Protein AF-A0A956RSX5-F1 (afdb_monomer_lite)

pLDDT: mean 97.06, std 4.64, range [67.0, 98.81]

Sequence (73 aa):
MAGIIDATIYGQFSEHLGSCIYGGIWVGEESTIPNTKGIRNDVIEALRNLKVPVLRWPGGCFADEYHWMDGIG

Radius of gyration: 15.13 Å; chains: 1; bounding box: 32×24×52 Å

Secondary structure (DSSP, 8-state):
-PPP--GGGG-EE--SSTTTTBTTTB--TT-SS-EETTEEHHHHHHHHHTT---EE-S-TTHHHH--GGGG--

Structure (mmCIF, N/CA/C/O backbone):
data_AF-A0A956RSX5-F1
#
_entry.id   AF-A0A956RSX5-F1
#
loop_
_atom_site.group_PDB
_atom_site.id
_atom_site.type_symbol
_atom_site.label_atom_id
_atom_site.label_alt_id
_atom_site.label_comp_id
_atom_site.label_asym_id
_atom_site.label_entity_id
_atom_site.label_seq_id
_atom_site.pdbx_PDB_ins_code
_atom_site.Cartn_x
_atom_site.Cartn_y
_atom_site.Cartn_z
_atom_site.occupancy
_atom_site.B_iso_or_equiv
_atom_site.auth_seq_id
_atom_site.auth_comp_id
_atom_site.auth_asym_id
_atom_site.auth_atom_id
_atom_site.pdbx_PDB_model_num
ATOM 1 N N . MET A 1 1 ? 7.241 -13.971 -34.578 1.00 67.00 1 MET A N 1
ATOM 2 C CA . MET A 1 1 ? 6.101 -13.871 -33.641 1.00 67.00 1 MET A CA 1
ATOM 3 C C . MET A 1 1 ? 6.491 -12.895 -32.544 1.00 67.00 1 MET A C 1
ATOM 5 O O . MET A 1 1 ? 7.658 -12.903 -32.172 1.00 67.00 1 MET A O 1
ATOM 9 N N . ALA A 1 2 ? 5.584 -12.036 -32.077 1.00 81.25 2 ALA A N 1
ATOM 10 C CA . ALA A 1 2 ? 5.860 -11.195 -30.910 1.00 81.25 2 ALA A CA 1
ATOM 11 C C . ALA A 1 2 ? 5.857 -12.053 -29.628 1.00 81.25 2 ALA A C 1
ATOM 13 O O . ALA A 1 2 ? 5.129 -13.043 -29.564 1.00 81.25 2 ALA A O 1
ATOM 14 N N . GLY A 1 3 ? 6.702 -11.703 -28.653 1.00 92.62 3 GLY A N 1
ATOM 15 C CA . GLY A 1 3 ? 6.786 -12.387 -27.357 1.00 92.62 3 GLY A CA 1
ATOM 16 C C . GLY A 1 3 ? 5.633 -12.032 -26.409 1.00 92.62 3 GLY A C 1
ATOM 17 O O . GLY A 1 3 ? 4.835 -11.141 -26.694 1.00 92.62 3 GLY A O 1
ATOM 18 N N . ILE A 1 4 ? 5.558 -12.729 -25.272 1.00 96.31 4 ILE A N 1
ATOM 19 C CA . ILE A 1 4 ? 4.613 -12.421 -24.187 1.00 96.31 4 ILE A CA 1
ATOM 20 C C . ILE A 1 4 ? 5.156 -11.233 -23.383 1.00 96.31 4 ILE A C 1
ATOM 22 O O . ILE A 1 4 ? 6.332 -11.218 -23.025 1.00 96.31 4 ILE A O 1
ATOM 26 N N . ILE A 1 5 ? 4.297 -10.257 -23.083 1.00 96.69 5 ILE A N 1
ATOM 27 C CA . ILE A 1 5 ? 4.606 -9.189 -22.126 1.00 96.69 5 ILE A CA 1
ATOM 28 C C . ILE A 1 5 ? 4.242 -9.706 -20.735 1.00 96.69 5 ILE A C 1
ATOM 30 O O . ILE A 1 5 ? 3.068 -9.946 -20.452 1.00 96.69 5 ILE A O 1
ATOM 34 N N . ASP A 1 6 ? 5.248 -9.908 -19.888 1.00 97.50 6 ASP A N 1
ATOM 35 C CA . ASP A 1 6 ? 5.043 -10.361 -18.514 1.00 97.50 6 ASP A CA 1
ATOM 36 C C . ASP A 1 6 ? 4.278 -9.300 -17.708 1.00 97.50 6 ASP A C 1
ATOM 38 O O . ASP A 1 6 ? 4.619 -8.115 -17.739 1.00 97.50 6 ASP A O 1
ATOM 42 N N . ALA A 1 7 ? 3.239 -9.714 -16.976 1.00 97.81 7 ALA A N 1
ATOM 43 C CA . ALA A 1 7 ? 2.427 -8.795 -16.186 1.00 97.81 7 ALA A CA 1
ATOM 44 C C . ALA A 1 7 ? 3.264 -8.044 -15.138 1.00 97.81 7 ALA A C 1
ATOM 46 O O . ALA A 1 7 ? 2.988 -6.878 -14.869 1.00 97.81 7 ALA A O 1
ATOM 47 N N . THR A 1 8 ? 4.313 -8.665 -14.591 1.00 98.25 8 THR A N 1
ATOM 48 C CA . THR A 1 8 ? 5.186 -8.075 -13.561 1.00 98.25 8 THR A CA 1
ATOM 49 C C . THR A 1 8 ? 5.933 -6.824 -14.023 1.00 98.25 8 THR A C 1
ATOM 51 O O . THR A 1 8 ? 6.370 -6.045 -13.178 1.00 98.25 8 THR A O 1
ATOM 54 N N . ILE A 1 9 ? 5.983 -6.549 -15.333 1.00 97.81 9 ILE A N 1
ATOM 55 C CA . ILE A 1 9 ? 6.437 -5.258 -15.876 1.00 97.81 9 ILE A CA 1
ATOM 56 C C . ILE A 1 9 ? 5.596 -4.089 -15.324 1.00 97.81 9 ILE A C 1
ATOM 58 O O . ILE A 1 9 ? 6.112 -2.988 -15.158 1.00 97.81 9 ILE A O 1
ATOM 62 N N . TYR A 1 10 ? 4.327 -4.329 -14.975 1.00 98.31 10 TYR A N 1
ATOM 63 C CA . TYR A 1 10 ? 3.419 -3.361 -14.343 1.00 98.31 10 TYR A CA 1
ATOM 64 C C . TYR A 1 10 ? 3.406 -3.448 -12.804 1.00 98.31 10 TYR A C 1
ATOM 66 O O . TYR A 1 10 ? 2.464 -2.988 -12.149 1.00 98.31 10 TYR A O 1
ATOM 74 N N . GLY A 1 11 ? 4.436 -4.060 -12.214 1.00 98.44 11 GLY A N 1
ATOM 75 C CA . GLY A 1 11 ? 4.626 -4.141 -10.771 1.00 98.44 11 GLY A CA 1
ATOM 76 C C . GLY A 1 11 ? 4.696 -2.772 -10.093 1.00 98.44 11 GLY A C 1
ATOM 77 O O . GLY A 1 11 ? 4.978 -1.752 -10.717 1.00 98.44 11 GLY A O 1
ATOM 78 N N . GLN A 1 12 ? 4.425 -2.760 -8.793 1.00 98.62 12 GLN A N 1
ATOM 79 C CA . GLN A 1 12 ? 4.429 -1.560 -7.963 1.00 98.62 12 GLN A CA 1
ATOM 80 C C . GLN A 1 12 ? 5.516 -1.636 -6.891 1.00 98.62 12 GLN A C 1
ATOM 82 O O . GLN A 1 12 ? 6.079 -2.695 -6.593 1.00 98.62 12 GLN A O 1
ATOM 87 N N . PHE A 1 13 ? 5.793 -0.491 -6.281 1.00 98.50 13 PHE A N 1
ATOM 88 C CA . PHE A 1 13 ? 6.819 -0.343 -5.265 1.00 98.50 13 PHE A CA 1
ATOM 89 C C . PHE A 1 13 ? 6.312 0.545 -4.122 1.00 98.50 13 PHE A C 1
ATOM 91 O O . PHE A 1 13 ? 5.812 1.638 -4.374 1.00 98.5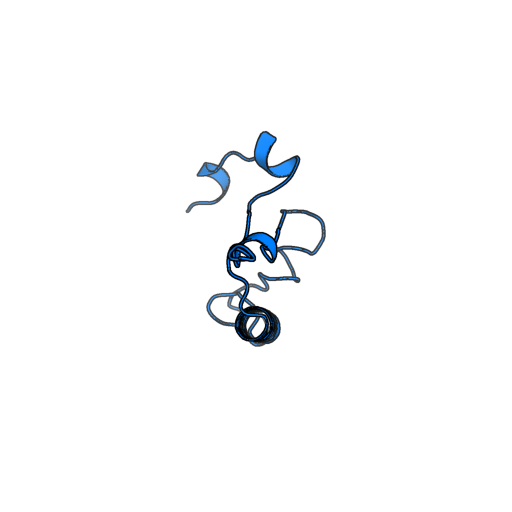0 13 PHE A O 1
ATOM 98 N N . SER A 1 14 ? 6.434 0.067 -2.881 1.00 98.12 14 SER A N 1
ATOM 99 C CA . SER A 1 14 ? 6.055 0.792 -1.667 1.00 98.12 14 SER A CA 1
ATOM 100 C C . SER A 1 14 ? 7.203 0.780 -0.661 1.00 98.12 14 SER A C 1
ATOM 102 O O . SER A 1 14 ? 7.660 -0.291 -0.255 1.00 98.12 14 SER A O 1
ATOM 104 N N . GLU A 1 15 ? 7.645 1.961 -0.247 1.00 98.69 15 GLU A N 1
ATOM 105 C CA . GLU A 1 15 ? 8.713 2.149 0.736 1.00 98.69 15 GLU A CA 1
ATOM 106 C C . GLU A 1 15 ? 8.165 2.781 2.014 1.00 98.69 15 GLU A C 1
ATOM 108 O O . GLU A 1 15 ? 7.193 3.540 1.965 1.00 98.69 15 GLU A O 1
ATOM 113 N N . HIS A 1 16 ? 8.794 2.511 3.160 1.00 98.25 16 HIS A N 1
ATOM 114 C CA . HIS A 1 16 ? 8.578 3.306 4.374 1.00 98.25 16 HIS A CA 1
ATOM 115 C C . HIS A 1 16 ? 9.147 4.723 4.186 1.00 98.25 16 HIS A C 1
ATOM 117 O O . HIS A 1 16 ? 10.206 5.071 4.696 1.00 98.25 16 HIS A O 1
ATOM 123 N N . LEU A 1 17 ? 8.426 5.549 3.424 1.00 98.06 17 LEU A N 1
ATOM 124 C CA . LEU A 1 17 ? 8.842 6.892 3.041 1.00 98.06 17 LEU A CA 1
ATOM 125 C C . LEU A 1 17 ? 7.640 7.841 3.029 1.00 98.06 17 LEU A C 1
ATOM 127 O O . LEU A 1 17 ? 6.663 7.636 2.304 1.00 98.06 17 LEU A O 1
ATOM 131 N N . GLY A 1 18 ? 7.711 8.894 3.848 1.00 97.50 18 GLY A N 1
ATOM 132 C CA . GLY A 1 18 ? 6.632 9.873 3.990 1.00 97.50 18 GLY A CA 1
ATOM 133 C C . GLY A 1 18 ? 5.294 9.214 4.345 1.00 97.50 18 GLY A C 1
ATOM 134 O O . GLY A 1 18 ? 5.211 8.417 5.275 1.00 97.50 18 GLY A O 1
ATOM 135 N N . SER A 1 19 ? 4.247 9.535 3.583 1.00 97.94 19 SER A N 1
ATOM 136 C CA . SER A 1 19 ? 2.897 8.985 3.758 1.00 97.94 19 SER A CA 1
ATOM 137 C C . SER A 1 19 ? 2.612 7.732 2.918 1.00 97.94 19 SER A C 1
ATOM 139 O O . SER A 1 19 ? 1.455 7.331 2.815 1.00 97.94 19 SER A O 1
ATOM 141 N N . CYS A 1 20 ? 3.626 7.109 2.296 1.00 98.00 20 CYS A N 1
ATOM 142 C CA . CYS A 1 20 ? 3.418 5.951 1.417 1.00 98.00 2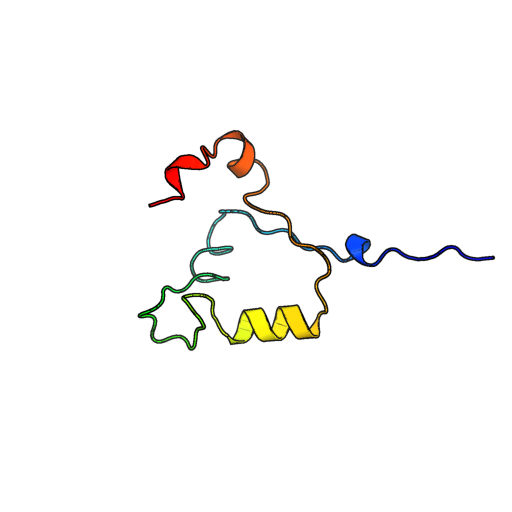0 CYS A CA 1
ATOM 143 C C . CYS A 1 20 ? 2.749 4.784 2.163 1.00 98.00 20 CYS A C 1
ATOM 145 O O . CYS A 1 20 ? 1.709 4.294 1.726 1.00 98.00 20 CYS A O 1
ATOM 147 N N . ILE A 1 21 ? 3.295 4.390 3.320 1.00 98.44 21 ILE A N 1
ATOM 148 C CA . ILE A 1 21 ? 2.696 3.345 4.161 1.00 98.44 21 ILE A CA 1
ATOM 149 C C . ILE A 1 21 ? 1.695 3.940 5.145 1.00 98.44 21 ILE A C 1
ATOM 151 O O . ILE A 1 21 ? 0.514 3.612 5.074 1.00 98.44 21 ILE A O 1
ATOM 155 N N . TYR A 1 22 ? 2.125 4.838 6.032 1.00 98.31 22 TYR A N 1
ATOM 156 C CA . TYR A 1 22 ? 1.240 5.431 7.035 1.00 98.31 22 TYR A CA 1
ATOM 157 C C . TYR A 1 22 ? 0.371 6.534 6.419 1.00 98.31 22 TYR A C 1
ATOM 159 O O . TYR A 1 22 ? 0.871 7.539 5.918 1.00 98.31 22 TYR A O 1
ATOM 167 N N . GLY A 1 23 ? -0.945 6.330 6.436 1.00 97.75 23 GLY A N 1
ATOM 168 C CA . GLY A 1 23 ? -1.947 7.162 5.764 1.00 97.75 23 GLY A CA 1
ATOM 169 C C . GLY A 1 23 ? -2.238 6.729 4.320 1.00 97.75 23 GLY A C 1
ATOM 170 O O . GLY A 1 23 ? -3.403 6.713 3.908 1.00 97.75 23 GLY A O 1
ATOM 171 N N . GLY A 1 24 ? -1.207 6.350 3.558 1.00 98.19 24 GLY A N 1
ATOM 172 C CA . GLY A 1 24 ? -1.337 5.884 2.173 1.00 98.19 24 GLY A CA 1
ATOM 173 C C . GLY A 1 24 ? -1.881 4.461 2.043 1.00 98.19 24 GLY A C 1
ATOM 174 O O . GLY A 1 24 ? -2.715 4.213 1.177 1.00 98.19 24 GLY A O 1
ATOM 175 N N . ILE A 1 25 ? -1.473 3.544 2.925 1.00 98.44 25 ILE A N 1
ATOM 176 C CA . ILE A 1 25 ? -1.955 2.152 2.954 1.00 98.44 25 ILE A CA 1
ATOM 177 C C . ILE A 1 25 ? -2.521 1.818 4.336 1.00 98.44 25 ILE A C 1
ATOM 179 O O . ILE A 1 25 ? -3.698 1.475 4.458 1.00 98.44 25 ILE A O 1
ATOM 183 N N . TRP A 1 26 ? -1.698 1.944 5.376 1.00 98.69 26 TRP A N 1
ATOM 184 C CA .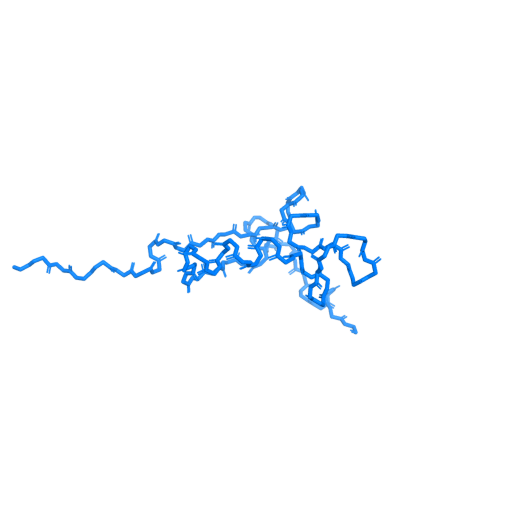 TRP A 1 26 ? -2.055 1.668 6.761 1.00 98.69 26 TRP A CA 1
ATOM 185 C C . TRP A 1 26 ? -2.627 2.911 7.441 1.00 98.69 26 TRP A C 1
ATOM 187 O O . TRP A 1 26 ? -1.954 3.937 7.553 1.00 98.69 26 TRP A O 1
ATOM 197 N N . VAL A 1 27 ? -3.857 2.807 7.934 1.00 98.75 27 VAL A N 1
ATOM 198 C CA . VAL A 1 27 ? -4.556 3.854 8.696 1.00 98.75 27 VAL A CA 1
ATOM 199 C C . VAL A 1 27 ? -4.828 3.455 10.152 1.00 98.75 27 VAL A C 1
ATOM 201 O O . VAL A 1 27 ? -5.214 4.315 10.939 1.00 98.75 27 VAL A O 1
ATOM 204 N N . GLY A 1 28 ? -4.577 2.191 10.520 1.00 98.62 28 GLY A N 1
ATOM 205 C CA . GLY A 1 28 ? -4.886 1.614 11.836 1.00 98.62 28 GLY A CA 1
ATOM 206 C C . GLY A 1 28 ? -6.312 1.060 11.923 1.00 98.62 28 GLY A C 1
ATOM 207 O O . GLY A 1 28 ? -7.214 1.563 11.255 1.00 98.62 28 GLY A O 1
ATOM 208 N N . GLU A 1 29 ? -6.518 0.004 12.719 1.00 98.44 29 GLU A N 1
ATOM 209 C CA . GLU A 1 29 ? -7.822 -0.687 12.811 1.00 98.44 29 GLU A CA 1
ATOM 210 C C . GLU A 1 29 ? -8.934 0.224 13.354 1.00 98.44 29 GLU A C 1
ATOM 212 O O . GLU A 1 29 ? -10.042 0.228 12.826 1.00 98.44 29 GLU A O 1
ATOM 217 N N . GLU A 1 30 ? -8.599 1.092 14.311 1.00 98.44 30 GLU A N 1
ATOM 218 C CA . GLU A 1 30 ? -9.523 2.043 14.952 1.00 98.44 30 GLU A CA 1
ATOM 219 C C . GLU A 1 30 ? -9.709 3.358 14.166 1.00 98.44 30 GLU A C 1
ATOM 221 O O . GLU A 1 30 ? -10.259 4.336 14.677 1.00 98.44 30 GLU A O 1
ATOM 226 N N . SER A 1 31 ? -9.206 3.435 12.930 1.00 98.56 31 SER A N 1
ATOM 227 C CA . SER A 1 31 ? -9.343 4.635 12.104 1.00 98.56 31 SER A CA 1
ATOM 228 C C . SER A 1 31 ? -10.799 4.914 11.733 1.00 98.56 31 SER A C 1
ATOM 230 O O . SER A 1 31 ? -11.556 4.004 11.402 1.00 98.56 31 SER A O 1
ATOM 232 N N . THR A 1 32 ? -11.175 6.194 11.660 1.00 98.50 32 THR A N 1
ATOM 233 C CA . THR A 1 32 ? -12.464 6.610 11.078 1.00 98.50 32 THR A CA 1
ATOM 234 C C . THR A 1 32 ? -12.516 6.421 9.559 1.00 98.50 32 THR A C 1
ATOM 236 O O . THR A 1 32 ? -13.597 6.456 8.971 1.00 98.50 32 THR A O 1
ATOM 239 N N . ILE A 1 33 ? -11.365 6.216 8.910 1.00 98.69 33 ILE A N 1
ATOM 240 C CA . ILE A 1 33 ? -11.285 5.870 7.490 1.00 98.69 33 ILE A CA 1
ATOM 241 C C . ILE A 1 33 ? -11.726 4.405 7.321 1.00 98.69 33 ILE A C 1
ATOM 243 O O . ILE A 1 33 ? -11.151 3.531 7.980 1.00 98.69 33 ILE A O 1
ATOM 247 N N . PRO A 1 34 ? -12.690 4.100 6.423 1.00 98.75 34 PRO A N 1
ATOM 248 C CA . PRO A 1 34 ? -13.118 2.728 6.165 1.00 98.75 34 PRO A CA 1
ATOM 249 C C . PRO A 1 34 ? -11.937 1.829 5.792 1.00 98.75 34 PRO A C 1
ATOM 251 O O . PRO A 1 34 ? -11.235 2.078 4.808 1.00 98.75 34 PRO A O 1
ATOM 254 N N . ASN A 1 35 ? -11.716 0.783 6.582 1.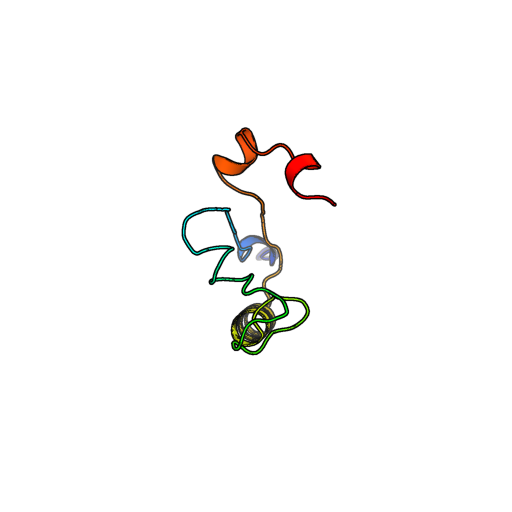00 98.81 35 ASN A N 1
ATOM 255 C CA . ASN A 1 35 ? -10.546 -0.075 6.465 1.00 98.81 35 ASN A CA 1
ATOM 256 C C . ASN 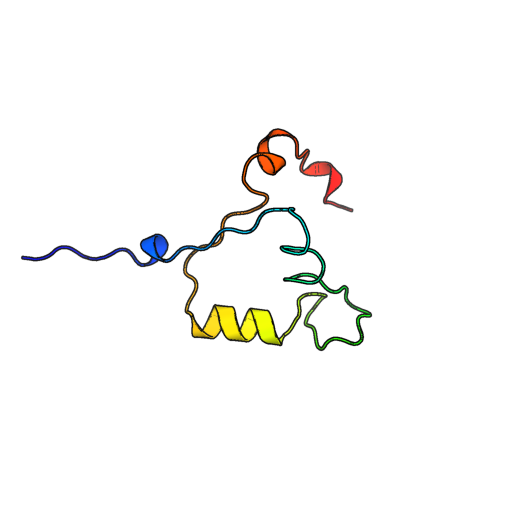A 1 35 ? -10.889 -1.548 6.727 1.00 98.81 35 ASN A C 1
ATOM 258 O O . ASN A 1 35 ? -11.928 -1.875 7.300 1.00 98.81 35 ASN A O 1
ATOM 262 N N . THR A 1 36 ? -10.000 -2.433 6.286 1.00 98.62 36 THR A N 1
ATOM 263 C CA . THR A 1 36 ? -10.008 -3.861 6.596 1.00 98.62 36 THR A CA 1
ATOM 264 C C . THR A 1 36 ? -8.695 -4.184 7.293 1.00 98.62 36 THR A C 1
ATOM 266 O O . THR A 1 36 ? -7.643 -4.136 6.655 1.00 98.62 36 THR A O 1
ATOM 269 N N . LYS A 1 37 ? -8.744 -4.517 8.590 1.00 98.31 37 LYS A N 1
ATOM 270 C CA . LYS A 1 37 ? -7.548 -4.793 9.413 1.00 98.31 37 LYS A CA 1
ATOM 271 C C . LYS A 1 37 ? -6.493 -3.682 9.302 1.00 98.31 37 LYS A C 1
ATOM 273 O O . LYS A 1 37 ? -5.325 -3.951 9.049 1.00 98.31 37 LYS A O 1
ATOM 278 N N . GLY A 1 38 ? -6.928 -2.425 9.370 1.00 98.62 38 GLY A N 1
ATOM 279 C CA . GLY A 1 38 ? -6.056 -1.253 9.332 1.00 98.62 38 GLY A CA 1
ATOM 280 C C . GLY A 1 38 ? -5.610 -0.804 7.941 1.00 98.62 38 GLY A C 1
ATOM 281 O O . GLY A 1 38 ? -5.015 0.266 7.831 1.00 98.62 38 GLY A O 1
ATOM 282 N N . ILE A 1 39 ? -5.927 -1.542 6.873 1.00 98.69 39 ILE A N 1
ATOM 283 C CA . ILE A 1 39 ? -5.640 -1.147 5.485 1.00 98.69 39 ILE A CA 1
ATOM 284 C C . ILE A 1 39 ? -6.868 -0.459 4.886 1.00 98.69 39 ILE A C 1
ATOM 286 O O . ILE A 1 39 ? -7.951 -1.045 4.867 1.00 98.69 39 ILE A O 1
ATOM 290 N N . ARG A 1 40 ? -6.724 0.772 4.384 1.00 98.81 40 ARG A N 1
ATOM 291 C CA . ARG A 1 40 ? -7.857 1.553 3.851 1.00 98.81 40 ARG A CA 1
ATOM 292 C C . ARG A 1 40 ? -8.492 0.910 2.606 1.00 98.81 40 ARG A C 1
ATOM 294 O O . ARG A 1 40 ? -7.797 0.470 1.686 1.00 98.81 40 ARG A O 1
ATOM 301 N N . ASN A 1 41 ? -9.826 0.852 2.590 1.00 98.81 41 ASN A N 1
ATOM 302 C CA . ASN A 1 41 ? -10.593 0.069 1.614 1.00 98.81 41 ASN A CA 1
ATOM 303 C C . ASN A 1 41 ? -10.551 0.660 0.197 1.00 98.81 41 ASN A C 1
ATOM 305 O O . ASN A 1 41 ? -10.479 -0.073 -0.785 1.00 98.81 41 ASN A O 1
ATOM 309 N N . ASP A 1 42 ? -10.542 1.982 0.087 1.00 98.69 42 ASP A N 1
ATOM 310 C CA . ASP A 1 42 ? -10.488 2.689 -1.193 1.00 98.69 42 ASP A CA 1
ATOM 311 C C . ASP A 1 42 ? -9.198 2.396 -1.979 1.00 98.69 42 ASP A C 1
ATOM 313 O O . ASP A 1 42 ? -9.239 2.145 -3.184 1.00 98.69 42 ASP A O 1
ATOM 317 N N . VAL A 1 43 ? -8.048 2.352 -1.301 1.00 98.31 43 VAL A N 1
ATOM 318 C CA . VAL A 1 43 ? -6.764 2.038 -1.942 1.00 98.31 43 VAL A CA 1
ATOM 319 C C . VAL A 1 43 ? -6.693 0.570 -2.345 1.00 98.31 43 VAL A C 1
ATOM 321 O O . VAL A 1 43 ? -6.298 0.275 -3.472 1.00 98.31 43 VAL A O 1
ATOM 324 N N . ILE A 1 44 ? -7.101 -0.368 -1.482 1.00 97.50 44 ILE A N 1
ATOM 325 C CA . ILE A 1 44 ? -7.033 -1.791 -1.843 1.00 97.50 44 ILE A CA 1
ATOM 326 C C . ILE A 1 44 ? -7.985 -2.134 -2.999 1.00 97.50 44 ILE A C 1
ATOM 328 O O . ILE A 1 44 ? -7.626 -2.942 -3.856 1.00 97.50 44 ILE A O 1
ATOM 332 N N . GLU A 1 45 ? -9.158 -1.499 -3.081 1.00 98.69 45 GLU A N 1
ATOM 333 C CA . GLU A 1 45 ? -10.059 -1.646 -4.228 1.00 98.69 45 GLU A CA 1
ATOM 334 C C . GLU A 1 45 ? -9.441 -1.085 -5.513 1.00 98.69 45 GLU A C 1
ATOM 336 O O . GLU A 1 45 ? -9.463 -1.758 -6.547 1.00 98.69 45 GLU A O 1
ATOM 341 N N . ALA A 1 46 ? -8.813 0.092 -5.454 1.00 98.50 46 ALA A N 1
ATOM 342 C CA . ALA A 1 46 ? -8.113 0.662 -6.602 1.00 98.50 46 ALA A CA 1
ATOM 343 C C . ALA A 1 46 ? -6.976 -0.252 -7.097 1.00 98.50 46 ALA A C 1
ATOM 345 O O . ALA A 1 46 ? -6.894 -0.538 -8.293 1.00 98.50 46 ALA A O 1
ATOM 346 N N . LEU A 1 47 ? -6.141 -0.781 -6.195 1.00 98.12 47 LEU A N 1
ATOM 347 C CA . LEU A 1 47 ? -5.043 -1.691 -6.550 1.00 98.12 47 LEU A CA 1
ATOM 348 C C . LEU A 1 47 ? -5.552 -3.010 -7.159 1.00 98.12 47 LEU A C 1
ATOM 350 O O . LEU A 1 47 ? -4.957 -3.519 -8.113 1.00 98.12 47 LEU A O 1
ATOM 354 N N . ARG A 1 48 ? -6.676 -3.545 -6.659 1.00 98.00 48 ARG A N 1
ATOM 355 C CA . ARG A 1 48 ? -7.340 -4.725 -7.243 1.00 98.00 48 ARG A CA 1
ATOM 356 C C . ARG A 1 48 ? -7.860 -4.444 -8.651 1.00 98.00 48 ARG A C 1
ATOM 358 O O . ARG A 1 48 ? -7.641 -5.258 -9.545 1.00 98.00 48 ARG A O 1
ATOM 365 N N . ASN A 1 49 ? -8.491 -3.291 -8.867 1.00 98.56 49 ASN A N 1
ATOM 366 C CA . ASN A 1 49 ? -8.995 -2.884 -10.182 1.00 98.56 49 ASN A CA 1
ATOM 367 C C . ASN A 1 49 ? -7.865 -2.672 -11.198 1.00 98.56 49 ASN A C 1
ATOM 369 O O . ASN A 1 49 ? -8.012 -3.033 -12.366 1.00 98.56 49 ASN A O 1
ATOM 373 N N . LEU A 1 50 ? -6.716 -2.158 -10.747 1.00 98.25 50 LEU A N 1
ATOM 374 C CA . LEU A 1 50 ? -5.495 -2.036 -11.549 1.00 98.25 50 LEU A CA 1
ATOM 375 C C . LEU A 1 50 ? -4.805 -3.379 -11.820 1.00 98.25 50 LEU A C 1
ATOM 377 O O . LEU A 1 50 ? -3.908 -3.435 -12.658 1.00 98.25 50 LEU A O 1
ATOM 381 N N . LYS A 1 51 ? -5.225 -4.457 -11.143 1.00 98.25 51 LYS A N 1
ATOM 382 C CA . LYS A 1 51 ? -4.630 -5.796 -11.244 1.00 98.25 51 LYS A CA 1
ATOM 383 C C . LYS A 1 51 ? -3.125 -5.775 -10.972 1.00 98.25 51 LYS A C 1
ATOM 385 O O . LYS A 1 51 ? -2.361 -6.388 -11.714 1.00 98.25 51 LYS A O 1
ATOM 390 N N . VAL A 1 52 ? -2.710 -5.065 -9.917 1.00 98.38 52 VAL A N 1
ATOM 391 C CA . VAL A 1 52 ? -1.297 -4.984 -9.519 1.00 98.38 52 VAL A CA 1
ATOM 392 C C . VAL A 1 52 ? -0.735 -6.402 -9.329 1.00 98.38 52 VAL A C 1
ATOM 394 O O . VAL A 1 52 ? -1.205 -7.119 -8.444 1.00 98.38 52 VAL A O 1
ATOM 397 N N . PRO A 1 53 ? 0.243 -6.828 -10.148 1.00 98.31 53 PRO A N 1
ATOM 398 C CA . PRO A 1 53 ? 0.669 -8.227 -10.191 1.00 98.31 53 PRO A CA 1
ATOM 399 C C . PRO A 1 53 ? 1.752 -8.552 -9.161 1.00 98.31 53 PRO A C 1
ATOM 401 O O . PRO A 1 53 ? 1.897 -9.701 -8.755 1.00 98.31 53 PRO A O 1
ATOM 404 N N . VAL A 1 54 ? 2.524 -7.548 -8.744 1.00 98.50 54 VAL A N 1
ATOM 405 C CA . VAL A 1 54 ? 3.585 -7.669 -7.743 1.00 98.50 54 VAL A CA 1
ATOM 406 C C . VAL A 1 54 ? 3.783 -6.322 -7.049 1.00 98.50 54 VAL A C 1
ATOM 408 O O . VAL A 1 54 ? 3.634 -5.273 -7.678 1.00 98.50 54 VAL A O 1
ATOM 411 N N . LEU A 1 55 ? 4.116 -6.352 -5.759 1.00 98.19 55 LEU A N 1
ATOM 412 C CA . LEU A 1 55 ? 4.431 -5.177 -4.948 1.00 98.19 55 LEU A CA 1
ATOM 413 C C . LEU A 1 55 ? 5.727 -5.438 -4.171 1.00 98.19 55 LEU A C 1
ATOM 415 O O . LEU A 1 55 ? 5.818 -6.424 -3.443 1.00 98.19 55 LEU A O 1
ATOM 419 N N . ARG A 1 56 ? 6.726 -4.562 -4.316 1.00 98.62 56 ARG A N 1
ATOM 420 C CA . ARG A 1 56 ? 7.984 -4.612 -3.548 1.00 98.62 56 ARG A CA 1
ATOM 421 C C . ARG A 1 56 ? 7.892 -3.744 -2.283 1.00 98.62 56 ARG A C 1
ATOM 423 O O . ARG A 1 56 ? 7.458 -2.601 -2.371 1.00 98.62 56 ARG A O 1
ATOM 430 N N . TRP A 1 57 ? 8.374 -4.266 -1.153 1.00 98.25 57 TRP A N 1
ATOM 431 C CA . TRP A 1 57 ? 8.445 -3.646 0.188 1.00 98.25 57 TRP A CA 1
ATOM 432 C C . TRP A 1 57 ? 9.604 -4.308 0.983 1.00 98.25 57 TRP A C 1
ATOM 434 O O . TRP A 1 57 ? 9.945 -5.438 0.620 1.00 98.25 57 TRP A O 1
ATOM 444 N N . PRO A 1 58 ? 10.258 -3.697 2.004 1.00 97.06 58 PRO A N 1
ATOM 445 C CA . PRO A 1 58 ? 10.050 -2.379 2.640 1.00 97.06 58 PRO A CA 1
ATOM 446 C C . PRO A 1 58 ? 10.772 -1.214 1.962 1.00 97.06 58 PRO A C 1
ATOM 448 O O . PRO A 1 58 ? 10.536 -0.063 2.311 1.00 97.06 58 PRO A O 1
ATOM 451 N N . GLY A 1 59 ? 11.570 -1.531 0.946 1.00 94.38 59 GLY A N 1
ATOM 452 C CA . GLY A 1 59 ? 11.903 -0.656 -0.164 1.00 94.38 59 GLY A CA 1
ATOM 453 C C . GLY A 1 59 ? 13.162 0.183 -0.081 1.00 94.38 59 GLY A C 1
ATOM 454 O O . GLY A 1 59 ? 13.607 0.530 0.997 1.00 94.38 59 GLY A O 1
ATOM 455 N N . GLY A 1 60 ? 13.694 0.490 -1.269 1.00 97.12 60 GLY A N 1
ATOM 456 C CA . GLY A 1 60 ? 14.715 1.514 -1.487 1.00 97.12 60 GLY A CA 1
ATOM 457 C C . GLY A 1 60 ? 15.890 1.425 -0.526 1.00 97.12 60 GLY A C 1
ATOM 458 O O . GLY A 1 60 ? 16.387 0.329 -0.274 1.00 97.12 60 GLY A O 1
ATOM 459 N N . CYS A 1 61 ? 16.296 2.585 -0.017 1.00 97.75 61 CYS A N 1
ATOM 460 C CA . CYS A 1 61 ? 17.341 2.706 0.994 1.00 97.75 61 CYS A CA 1
ATOM 461 C C . CYS A 1 61 ? 16.833 2.252 2.368 1.00 97.75 61 CYS A C 1
ATOM 463 O O . CYS A 1 61 ? 17.618 1.774 3.180 1.00 97.75 61 CYS A O 1
ATOM 465 N N . PHE A 1 62 ? 15.523 2.361 2.632 1.00 98.12 62 PHE A N 1
ATOM 466 C CA . PHE A 1 62 ? 14.953 1.918 3.905 1.00 98.12 62 PHE A CA 1
ATOM 467 C C . PHE A 1 62 ? 15.213 0.425 4.157 1.00 98.12 62 PHE A C 1
ATOM 469 O O . PHE A 1 62 ? 15.508 0.019 5.276 1.00 98.12 62 PHE A O 1
ATOM 476 N N . ALA A 1 63 ? 15.153 -0.403 3.114 1.00 97.88 63 ALA A N 1
ATOM 477 C CA . ALA A 1 63 ? 15.398 -1.837 3.205 1.00 97.88 63 ALA A CA 1
ATOM 478 C C . ALA A 1 63 ? 16.835 -2.195 3.613 1.00 97.88 63 ALA A C 1
ATOM 480 O O . ALA A 1 63 ? 17.030 -3.271 4.173 1.00 97.88 63 ALA A O 1
ATOM 481 N N . ASP A 1 64 ? 17.813 -1.323 3.352 1.00 97.81 64 ASP A N 1
ATOM 482 C CA . ASP A 1 64 ? 19.214 -1.559 3.717 1.00 97.81 64 ASP A CA 1
ATOM 483 C C . ASP A 1 64 ? 19.456 -1.367 5.225 1.00 97.81 64 ASP A C 1
ATOM 485 O O . ASP A 1 64 ? 20.384 -1.948 5.789 1.00 97.81 64 ASP A O 1
ATOM 489 N N . GLU A 1 65 ? 18.600 -0.583 5.886 1.00 97.69 65 GLU A N 1
ATOM 490 C CA . GLU A 1 65 ? 18.689 -0.257 7.315 1.00 97.69 65 GLU A CA 1
ATOM 491 C C . GLU A 1 65 ? 17.612 -0.960 8.157 1.00 97.69 65 GLU A C 1
ATOM 493 O O . GLU A 1 65 ? 17.669 -0.957 9.387 1.00 97.69 65 GLU A O 1
ATOM 498 N N . TYR A 1 66 ? 16.616 -1.575 7.517 1.00 97.94 66 TYR A N 1
ATOM 499 C CA . TYR A 1 66 ? 15.492 -2.176 8.219 1.00 97.94 66 TYR A CA 1
ATOM 500 C C . TYR A 1 66 ? 15.827 -3.550 8.813 1.00 97.94 66 TYR A C 1
ATOM 502 O 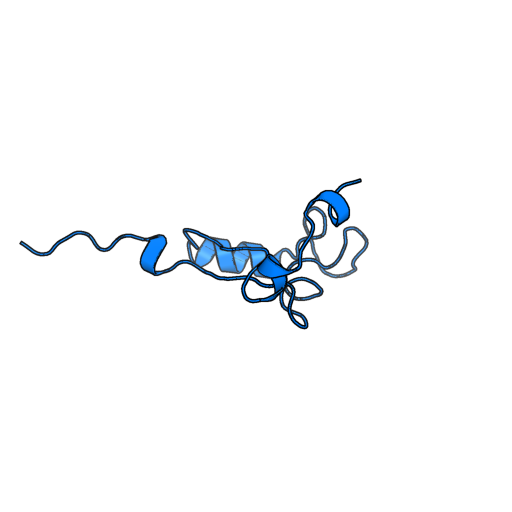O . TYR A 1 66 ? 16.032 -4.539 8.103 1.00 97.94 66 TYR A O 1
ATOM 510 N N . HIS A 1 67 ? 15.774 -3.645 10.141 1.00 98.00 67 HIS A N 1
ATOM 511 C CA . HIS A 1 67 ? 15.845 -4.907 10.869 1.00 98.00 67 HIS A CA 1
ATOM 512 C C . HIS A 1 67 ? 14.436 -5.483 11.057 1.00 98.00 67 HIS A C 1
ATOM 514 O O . HIS A 1 67 ? 13.656 -5.015 11.877 1.00 98.00 67 HIS A O 1
ATOM 520 N N . TRP A 1 68 ? 14.098 -6.536 10.308 1.00 97.94 68 TRP A N 1
ATOM 521 C CA . TRP A 1 68 ? 12.727 -7.075 10.244 1.00 97.94 68 TRP A CA 1
ATOM 522 C C . TRP A 1 68 ? 12.110 -7.481 11.596 1.00 97.94 68 TRP A C 1
ATOM 524 O O . TRP A 1 68 ? 10.887 -7.469 11.732 1.00 97.94 68 TRP A O 1
ATOM 534 N N . MET A 1 69 ? 12.932 -7.826 12.593 1.00 98.00 69 MET A N 1
ATOM 535 C CA . MET A 1 69 ? 12.462 -8.160 13.944 1.00 98.00 69 MET A CA 1
ATOM 536 C C . MET A 1 69 ? 11.831 -6.962 14.665 1.00 98.00 69 MET A C 1
ATOM 538 O O . MET A 1 69 ? 11.018 -7.160 15.559 1.00 98.00 69 MET A O 1
ATOM 542 N N . ASP A 1 70 ? 12.134 -5.734 14.248 1.00 97.31 70 ASP A N 1
ATOM 543 C CA . ASP A 1 70 ? 11.520 -4.529 14.809 1.00 97.31 70 ASP A CA 1
ATOM 544 C C . ASP A 1 70 ? 10.052 -4.367 14.362 1.00 97.31 70 ASP A C 1
ATOM 546 O O . ASP A 1 70 ? 9.320 -3.545 14.907 1.00 97.31 70 ASP A O 1
ATOM 550 N N . GLY A 1 71 ? 9.608 -5.132 13.355 1.00 96.00 71 GLY A N 1
ATOM 551 C CA . GLY A 1 71 ? 8.248 -5.089 12.806 1.00 96.00 71 GLY A CA 1
ATOM 552 C C . GLY A 1 71 ? 7.312 -6.212 13.248 1.00 96.00 71 GLY A C 1
ATOM 553 O O . GLY A 1 71 ? 6.248 -6.352 12.647 1.00 96.00 71 GLY A O 1
ATOM 554 N N . ILE A 1 72 ? 7.692 -7.034 14.229 1.00 94.06 72 ILE A N 1
ATOM 555 C CA . ILE A 1 72 ? 6.889 -8.172 14.707 1.00 94.06 72 ILE A CA 1
ATOM 556 C C . ILE A 1 72 ? 6.643 -8.074 16.221 1.00 94.06 72 ILE A C 1
ATOM 558 O O . ILE A 1 72 ? 7.508 -7.604 16.958 1.00 94.06 72 ILE A O 1
ATOM 562 N N . GLY A 1 73 ? 5.480 -8.541 16.689 1.00 80.38 73 GLY A N 1
ATOM 563 C CA . GLY A 1 73 ? 5.065 -8.529 18.098 1.00 80.38 73 GLY A CA 1
ATOM 564 C C . GLY A 1 73 ? 3.666 -9.090 18.296 1.00 80.38 73 GLY A C 1
ATOM 565 O O . GLY A 1 73 ? 2.850 -8.947 17.358 1.00 80.38 73 GLY A O 1
#

Foldseek 3Di:
DDDDDDLCVQAEEAAPDDCRPDVVFFPAPPHPAPDDRRGHPVNVVVCVVVVRPYYDPNDDVCVVVDDCVVVDD